Protein AF-A0A8B3FIN8-F1 (afdb_monomer_lite)

Foldseek 3Di:
DDKDWAWDADPVRDIDTPGIADQVQWDKDAAAWDDPPPDIAGQQVRHPFKGWMWTHGPVGWIKIWIDGNDPPDDIHIHTDDPVVVLVSCVSSVPNVVVNCVVCVVPDPDDPPDDDDDDDDDDDDDDDPVVVVVLVVVCVVVVHDSVVSVVVVVVVVVVVVVVVPDDPDD

Secondary structure (DSSP, 8-state):
--PEEEEEE-TT--EEEEEEE-GGGSEEEE--EEE-SS-EEETTT--SSEEEEEEE-TTS-EEEEEEESSTTPPPEEEEE-HHHHHHHHHHTSS-HHHHHHH-TT------S------S-----PPPHHHHHHHHHHHHHTTS-HHHHHHHHHHHHHHHHHHH------

InterPro domains:
  IPR010985 Ribbon-helix-helix [SSF47598] (121-165)

Organism: NCBI:txid119981

Radius of gyration: 24.86 Å; chains: 1; bounding box: 42×52×74 Å

pLDDT: mean 85.93, std 14.8, range [41.12, 98.44]

Structure (mmCIF, N/CA/C/O backbone):
data_AF-A0A8B3FIN8-F1
#
_entry.id   AF-A0A8B3FIN8-F1
#
loop_
_atom_site.group_PDB
_atom_site.id
_atom_site.type_symbol
_atom_site.label_atom_id
_atom_site.label_alt_id
_atom_site.label_comp_id
_atom_site.label_asym_id
_atom_site.label_entity_id
_atom_site.label_seq_id
_atom_site.pdbx_PDB_ins_code
_atom_site.Cartn_x
_atom_site.Cartn_y
_atom_site.Cartn_z
_atom_site.occupancy
_atom_site.B_iso_or_equiv
_atom_site.auth_seq_id
_atom_site.auth_comp_id
_atom_site.auth_asym_id
_atom_site.auth_atom_id
_atom_site.pdbx_PDB_model_num
ATOM 1 N N . MET A 1 1 ? -6.369 -14.764 16.319 1.00 63.31 1 MET A N 1
ATOM 2 C CA . MET A 1 1 ? -6.245 -13.373 16.785 1.00 63.31 1 MET A CA 1
ATOM 3 C C . MET A 1 1 ? -7.636 -12.756 16.902 1.00 63.31 1 MET A C 1
ATOM 5 O O . MET A 1 1 ? -8.560 -13.219 16.254 1.00 63.31 1 MET A O 1
ATOM 9 N N . GLY A 1 2 ? -7.837 -11.794 17.807 1.00 86.38 2 GLY A N 1
ATOM 10 C CA . GLY A 1 2 ? -9.137 -11.124 17.967 1.00 86.38 2 GLY A CA 1
ATOM 11 C C . GLY A 1 2 ? -9.401 -10.084 16.873 1.00 86.38 2 GLY A C 1
ATOM 12 O O . GLY A 1 2 ? -8.535 -9.814 16.046 1.00 86.38 2 GLY A O 1
ATOM 13 N N . ARG A 1 3 ? -10.585 -9.460 16.896 1.00 94.31 3 ARG A N 1
ATOM 14 C CA . ARG A 1 3 ? -10.906 -8.319 16.021 1.00 94.31 3 ARG A CA 1
ATOM 15 C C . ARG A 1 3 ? -9.922 -7.171 16.254 1.00 94.31 3 ARG A C 1
ATOM 17 O O . ARG A 1 3 ? -9.719 -6.775 17.401 1.00 94.31 3 ARG A O 1
ATOM 24 N N . ILE A 1 4 ? -9.396 -6.608 15.172 1.00 95.69 4 ILE A N 1
ATOM 25 C CA . ILE A 1 4 ? -8.535 -5.425 15.183 1.00 95.69 4 ILE A CA 1
ATOM 26 C C . ILE A 1 4 ? -9.371 -4.217 14.767 1.00 95.69 4 ILE A C 1
ATOM 28 O O . ILE A 1 4 ? -10.049 -4.243 13.735 1.00 95.69 4 ILE A O 1
ATOM 32 N N . THR A 1 5 ? -9.338 -3.165 15.581 1.00 95.44 5 THR A N 1
ATOM 33 C CA . THR A 1 5 ? -9.986 -1.884 15.282 1.00 95.44 5 THR A CA 1
ATOM 34 C C . THR A 1 5 ? -9.059 -1.042 14.418 1.00 95.44 5 THR A C 1
ATOM 36 O O . THR A 1 5 ? -7.896 -0.856 14.754 1.00 95.44 5 THR A O 1
ATOM 39 N N . VAL A 1 6 ? -9.592 -0.514 13.321 1.00 92.31 6 VAL A N 1
ATOM 40 C CA . VAL A 1 6 ? -8.896 0.410 12.427 1.00 92.31 6 VAL A CA 1
ATOM 41 C C . VAL A 1 6 ? -9.312 1.825 12.804 1.00 92.31 6 VAL A C 1
ATOM 43 O O . VAL A 1 6 ? -10.509 2.136 12.832 1.00 92.31 6 VAL A O 1
ATOM 46 N N . THR A 1 7 ? -8.333 2.668 13.105 1.00 91.06 7 THR A N 1
ATOM 47 C CA . THR A 1 7 ? -8.543 4.044 13.560 1.00 91.06 7 THR A CA 1
ATOM 48 C C . THR A 1 7 ? -7.757 5.031 12.718 1.00 91.06 7 THR A C 1
ATOM 50 O O . THR A 1 7 ? -6.677 4.711 12.236 1.00 91.06 7 THR A O 1
ATOM 53 N N . GLU A 1 8 ? -8.272 6.246 12.605 1.00 88.31 8 GLU A N 1
ATOM 54 C CA . GLU A 1 8 ? -7.574 7.387 12.019 1.00 88.31 8 GLU A CA 1
ATOM 55 C C . GLU A 1 8 ? -7.389 8.453 13.094 1.00 88.31 8 GLU A C 1
ATOM 57 O O . GLU A 1 8 ? -8.323 8.735 13.845 1.00 88.31 8 GLU A O 1
ATOM 62 N N . THR A 1 9 ? -6.182 9.004 13.187 1.00 86.44 9 THR A N 1
ATOM 63 C CA . THR A 1 9 ? -5.862 10.101 14.101 1.00 86.44 9 THR A CA 1
ATOM 64 C C . THR A 1 9 ? -5.646 11.364 13.281 1.00 86.44 9 THR A C 1
ATOM 66 O O . THR A 1 9 ? -4.816 11.364 12.373 1.00 86.44 9 THR A O 1
ATOM 69 N N . ASP A 1 10 ? -6.400 12.418 13.579 1.00 89.19 10 ASP A N 1
ATOM 70 C CA . ASP A 1 10 ? -6.304 13.688 12.861 1.00 89.19 10 ASP A CA 1
ATOM 71 C C . ASP A 1 10 ? -5.122 14.561 13.336 1.00 89.19 10 ASP A C 1
ATOM 73 O O . ASP A 1 10 ? -4.361 14.199 14.238 1.00 89.19 10 ASP A O 1
ATOM 77 N N . GLU A 1 11 ? -4.959 15.742 12.728 1.00 87.44 11 GLU A N 1
ATOM 78 C CA . GLU A 1 11 ? -3.896 16.702 13.076 1.00 87.44 11 GLU A CA 1
ATOM 79 C C . GLU A 1 11 ? -3.986 17.223 14.523 1.00 87.44 11 GLU A C 1
ATOM 81 O O . GLU A 1 11 ? -3.009 17.754 15.055 1.00 87.44 11 GLU A O 1
ATOM 86 N N . GLN A 1 12 ? -5.148 17.083 15.164 1.00 88.19 12 GLN A N 1
ATOM 87 C CA . GLN A 1 12 ? -5.414 17.517 16.535 1.00 88.19 12 GLN A CA 1
ATOM 88 C C . GLN A 1 12 ? -5.191 16.381 17.546 1.00 88.19 12 GLN A C 1
ATOM 90 O O . GLN A 1 12 ? -5.229 16.616 18.755 1.00 88.19 12 GLN A O 1
ATOM 95 N N . GLY A 1 13 ? -4.895 15.168 17.068 1.00 88.31 13 GLY A N 1
ATOM 96 C CA . GLY A 1 13 ? -4.704 13.978 17.889 1.00 88.31 13 GLY A CA 1
ATOM 97 C C . GLY A 1 13 ? -6.008 13.259 18.241 1.00 88.31 13 GLY A C 1
ATOM 98 O O . GLY A 1 13 ? -5.976 12.311 19.031 1.00 88.31 13 GLY A O 1
ATOM 99 N N . GLU A 1 14 ? -7.147 13.666 17.677 1.00 90.81 14 GLU A N 1
ATOM 100 C CA . GLU A 1 14 ? -8.406 12.962 17.894 1.00 90.81 14 GLU A CA 1
ATOM 101 C C . GLU A 1 14 ? -8.442 11.677 17.076 1.00 90.81 14 GLU A C 1
ATOM 103 O O . GLU A 1 14 ? 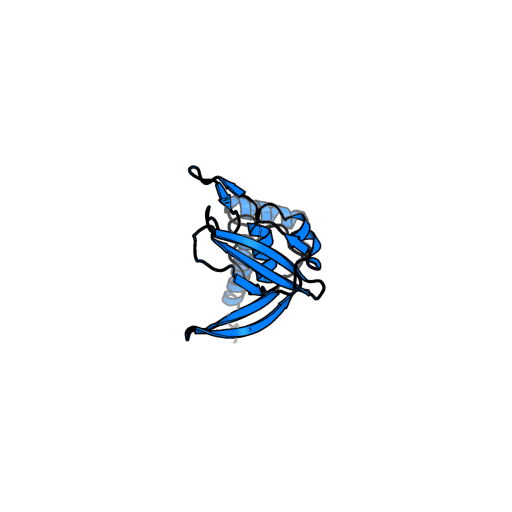-8.128 11.651 15.889 1.00 90.81 14 GLU A O 1
ATOM 108 N N . THR A 1 15 ? -8.813 10.580 17.736 1.00 91.31 15 THR A N 1
ATOM 109 C CA . THR A 1 15 ? -8.821 9.246 17.133 1.00 91.31 15 THR A CA 1
ATOM 110 C C . THR A 1 15 ? -10.249 8.813 16.829 1.00 91.31 15 THR A C 1
ATOM 112 O O . THR A 1 15 ? -11.056 8.621 17.740 1.00 91.31 15 THR A O 1
ATOM 115 N N . THR A 1 16 ? -10.544 8.600 15.549 1.00 91.69 16 THR A N 1
ATOM 116 C CA . THR A 1 16 ? -11.843 8.129 15.062 1.00 91.69 16 THR A CA 1
ATOM 117 C C . THR A 1 16 ? -11.769 6.660 14.660 1.00 91.69 16 THR A C 1
ATOM 119 O O . THR A 1 16 ? -10.854 6.232 13.958 1.00 91.69 16 THR A O 1
ATOM 122 N N . VAL A 1 17 ? -12.756 5.865 15.081 1.00 93.50 17 VAL A N 1
ATOM 123 C CA . VAL A 1 17 ? -12.885 4.462 14.662 1.00 93.50 17 VAL A CA 1
ATOM 124 C C . VAL A 1 17 ? -13.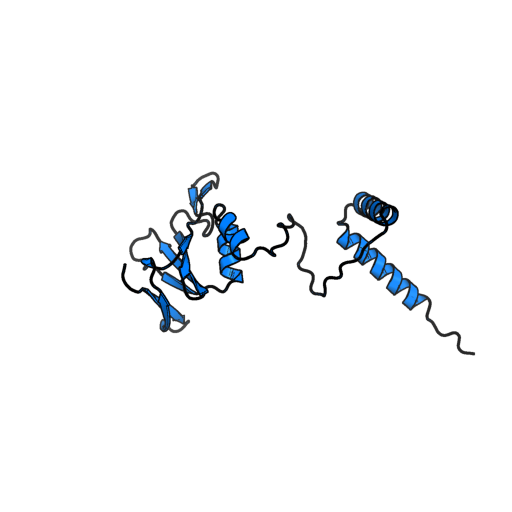495 4.397 13.265 1.00 93.50 17 VAL A C 1
ATOM 126 O O . VAL A 1 17 ? -14.672 4.700 13.083 1.00 93.50 17 VAL A O 1
ATOM 129 N N . LEU A 1 18 ? -12.710 3.940 12.290 1.00 91.31 18 LEU A N 1
ATOM 130 C CA . LEU A 1 18 ? -13.163 3.731 10.912 1.00 91.31 18 LEU A CA 1
ATOM 131 C C . LEU A 1 18 ? -13.859 2.376 10.734 1.00 91.31 18 LEU A C 1
ATOM 133 O O . LEU A 1 18 ? -14.704 2.195 9.856 1.00 91.31 18 LEU A O 1
ATOM 137 N N . GLY A 1 19 ? -13.499 1.392 11.557 1.00 93.25 19 GLY A N 1
ATOM 138 C CA . GLY A 1 19 ? -14.117 0.075 11.539 1.00 93.25 19 GLY A CA 1
ATOM 139 C C . GLY A 1 19 ? -13.261 -0.979 12.218 1.00 93.25 19 GLY A C 1
ATOM 140 O O . GLY A 1 19 ? -12.395 -0.678 13.031 1.00 93.25 19 GLY A O 1
ATOM 141 N N . TRP A 1 20 ? -13.512 -2.237 11.878 1.00 95.56 20 TRP A N 1
ATOM 142 C CA . TRP A 1 20 ? -12.729 -3.367 12.363 1.00 95.56 20 TRP A CA 1
ATOM 143 C C . TRP A 1 20 ? -12.566 -4.422 11.271 1.00 95.56 20 TRP A C 1
ATOM 145 O O . TRP A 1 20 ? -13.366 -4.479 10.324 1.00 95.56 20 TRP A O 1
ATOM 155 N N . PHE A 1 21 ? -11.546 -5.261 11.420 1.00 95.38 21 PHE A N 1
ATOM 156 C CA . PHE A 1 21 ? -11.354 -6.473 10.632 1.00 95.38 21 PHE A CA 1
ATOM 157 C C . PHE A 1 21 ? -10.876 -7.633 11.511 1.00 95.38 21 PHE A C 1
ATOM 159 O O . PHE A 1 21 ? -10.527 -7.447 12.676 1.00 95.38 21 PHE A O 1
ATOM 166 N N . ASP A 1 22 ? -10.940 -8.842 10.965 1.00 97.12 22 ASP A N 1
ATOM 167 C CA . ASP A 1 22 ? -10.449 -10.057 11.607 1.00 97.12 22 ASP A CA 1
ATOM 168 C C . ASP A 1 22 ? -9.301 -10.611 10.747 1.00 97.12 22 ASP A C 1
ATOM 170 O O . ASP A 1 22 ? -9.561 -11.031 9.609 1.00 97.12 22 ASP A O 1
ATOM 174 N N . PRO A 1 23 ? -8.042 -10.556 11.221 1.00 96.19 23 PRO A N 1
ATOM 175 C CA . PRO A 1 23 ? -6.897 -11.017 10.442 1.00 96.19 23 PRO A CA 1
ATOM 176 C C . PRO A 1 23 ? -6.953 -12.529 10.180 1.00 96.19 23 PRO A C 1
ATOM 178 O O . PRO A 1 23 ? -6.549 -12.955 9.104 1.00 96.19 23 PRO A O 1
ATOM 181 N N . ASP A 1 24 ? -7.546 -13.331 11.077 1.00 96.94 24 ASP A N 1
ATOM 182 C CA . ASP A 1 24 ? -7.660 -14.788 10.902 1.00 96.94 24 ASP A CA 1
ATOM 183 C C . ASP A 1 24 ? -8.649 -15.160 9.786 1.00 96.94 24 ASP A C 1
ATOM 185 O O . ASP A 1 24 ? -8.613 -16.267 9.249 1.00 96.94 24 ASP A O 1
ATOM 189 N N . GLN A 1 25 ? -9.569 -14.251 9.458 1.00 96.25 25 GLN A N 1
ATOM 190 C CA . GLN A 1 25 ? -10.530 -14.408 8.365 1.00 96.25 25 GLN A CA 1
ATOM 191 C C . GLN A 1 25 ? -10.082 -13.691 7.086 1.00 96.25 25 GLN A C 1
ATOM 193 O O . GLN A 1 25 ? -10.805 -13.716 6.091 1.00 96.25 25 GLN A O 1
ATOM 198 N N . SER A 1 26 ? -8.935 -13.014 7.103 1.00 97.25 26 SER A N 1
ATOM 199 C CA . SER A 1 26 ? -8.462 -12.202 5.985 1.00 97.25 26 SER A CA 1
ATOM 200 C C . SER A 1 26 ? -7.368 -12.921 5.206 1.00 97.25 26 SER A C 1
ATOM 202 O O . SER A 1 26 ? -6.588 -13.697 5.750 1.00 97.25 26 SER A O 1
ATOM 204 N N . GLU A 1 27 ? -7.289 -12.648 3.908 1.00 97.94 27 GLU A N 1
ATOM 205 C CA . GLU A 1 27 ? -6.160 -13.100 3.103 1.00 97.94 27 GLU A CA 1
ATOM 206 C C . GLU A 1 27 ? -4.987 -12.136 3.288 1.00 97.94 27 GLU A C 1
ATOM 208 O O . GLU A 1 27 ? -5.143 -10.934 3.078 1.00 97.94 27 GLU A O 1
ATOM 213 N N . MET A 1 28 ? -3.833 -12.657 3.698 1.00 97.94 28 MET A N 1
ATOM 214 C CA . MET A 1 28 ? -2.630 -11.874 3.979 1.00 97.94 28 MET A CA 1
ATOM 215 C C . MET A 1 28 ? -1.660 -11.914 2.795 1.00 97.94 28 MET A C 1
ATOM 217 O O . MET A 1 28 ? -1.396 -12.975 2.228 1.00 97.94 28 MET A O 1
ATOM 221 N N . PHE A 1 29 ? -1.084 -10.761 2.469 1.00 98.06 29 PHE A N 1
ATOM 222 C CA . PHE A 1 29 ? -0.040 -10.589 1.469 1.00 98.06 29 PHE A CA 1
ATOM 223 C C . PHE A 1 29 ? 1.204 -10.011 2.131 1.00 98.06 29 PHE A C 1
ATOM 225 O O . PHE A 1 29 ? 1.156 -8.972 2.791 1.00 98.06 29 PHE A O 1
ATOM 232 N N . GLU A 1 30 ? 2.331 -10.681 1.919 1.00 97.19 30 GLU A N 1
ATOM 233 C CA . GLU A 1 30 ? 3.614 -10.259 2.465 1.00 97.19 30 GLU A CA 1
ATOM 234 C C . GLU A 1 30 ? 4.376 -9.390 1.476 1.00 97.19 30 GLU A C 1
ATOM 236 O O . GLU A 1 30 ? 4.385 -9.634 0.266 1.00 97.19 30 GLU A O 1
ATOM 241 N N . SER A 1 31 ? 5.081 -8.395 2.000 1.00 94.69 31 SER A N 1
ATOM 242 C CA . SER A 1 31 ? 6.025 -7.642 1.194 1.00 94.69 31 SER A CA 1
ATOM 243 C C . SER A 1 31 ? 7.273 -8.468 0.896 1.00 94.69 31 SER A C 1
ATOM 245 O O . SER A 1 31 ? 7.772 -9.243 1.719 1.00 94.69 31 SER A O 1
ATOM 247 N N . GLY A 1 32 ? 7.820 -8.282 -0.299 1.00 93.94 32 GLY A N 1
ATOM 248 C CA . GLY A 1 32 ? 9.119 -8.814 -0.638 1.00 93.94 32 GLY A CA 1
ATOM 249 C C . GLY A 1 32 ? 10.269 -8.077 0.025 1.00 93.94 32 GLY A C 1
ATOM 250 O O . GLY A 1 32 ? 10.113 -7.142 0.802 1.00 93.94 32 GLY A O 1
ATOM 251 N N . TRP A 1 33 ? 11.469 -8.511 -0.332 1.00 93.94 33 TRP A N 1
ATOM 252 C CA . TRP A 1 33 ? 12.711 -7.897 0.108 1.00 93.94 33 TRP A CA 1
ATOM 253 C C . TRP A 1 33 ? 13.552 -7.555 -1.106 1.00 93.94 33 TRP A C 1
ATOM 255 O O . TRP A 1 33 ? 13.622 -8.360 -2.040 1.00 93.94 33 TRP A O 1
ATOM 265 N N . ARG A 1 34 ? 14.219 -6.404 -1.055 1.00 93.06 34 ARG A N 1
ATOM 266 C CA . ARG A 1 34 ? 15.174 -5.958 -2.069 1.00 93.06 34 ARG A CA 1
ATOM 267 C C . ARG A 1 34 ? 16.515 -5.624 -1.423 1.00 93.06 34 ARG A C 1
ATOM 269 O O . ARG A 1 34 ? 16.569 -5.179 -0.279 1.00 93.06 34 ARG A O 1
ATOM 276 N N . TRP A 1 35 ? 17.588 -5.848 -2.169 1.00 92.62 35 TRP A N 1
ATOM 277 C CA . TRP A 1 35 ? 18.942 -5.472 -1.771 1.00 92.62 35 TRP A CA 1
ATOM 278 C C . TRP A 1 35 ? 19.261 -4.072 -2.298 1.00 92.62 35 TRP A C 1
ATOM 280 O O . TRP A 1 35 ? 19.046 -3.816 -3.483 1.00 92.62 35 TRP A O 1
ATOM 290 N N . THR A 1 36 ? 19.758 -3.174 -1.447 1.00 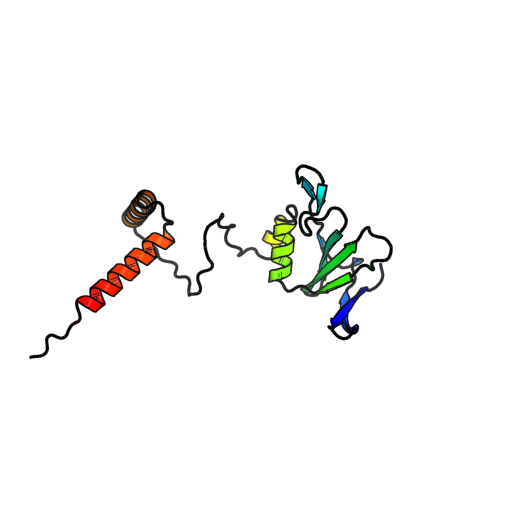91.31 36 THR A N 1
ATOM 291 C CA . THR A 1 36 ? 20.116 -1.793 -1.839 1.00 91.31 36 THR A CA 1
ATOM 292 C C . THR A 1 36 ? 21.608 -1.596 -2.100 1.00 91.31 36 THR A C 1
ATOM 294 O O . THR A 1 36 ? 22.008 -0.513 -2.512 1.00 91.31 36 THR A O 1
ATOM 297 N N . GLY A 1 37 ? 22.427 -2.629 -1.895 1.00 93.06 37 GLY A N 1
ATOM 298 C CA . GLY A 1 37 ? 23.889 -2.539 -1.920 1.00 93.06 37 GLY A CA 1
ATOM 299 C C . GLY A 1 37 ? 24.477 -2.718 -0.525 1.00 93.06 37 GLY A C 1
ATOM 300 O O . GLY A 1 37 ? 25.388 -3.526 -0.365 1.00 93.06 37 GLY A O 1
ATOM 301 N N . ASP A 1 38 ? 23.871 -2.052 0.460 1.00 90.38 38 ASP A N 1
ATOM 302 C CA . ASP A 1 38 ? 24.344 -2.027 1.847 1.00 90.38 38 ASP A CA 1
ATOM 303 C C . ASP A 1 38 ? 23.423 -2.789 2.809 1.00 90.38 38 ASP A C 1
ATOM 305 O O . ASP A 1 38 ? 23.895 -3.335 3.805 1.00 90.38 38 ASP A O 1
ATOM 309 N N . ASP A 1 39 ? 22.117 -2.852 2.517 1.00 93.31 39 ASP A N 1
ATOM 310 C CA . ASP A 1 39 ? 21.133 -3.477 3.401 1.00 93.31 39 ASP A CA 1
ATOM 311 C C . ASP A 1 39 ? 20.021 -4.204 2.626 1.00 93.31 39 ASP A C 1
ATOM 313 O O . ASP A 1 39 ? 19.763 -3.972 1.435 1.00 93.31 39 ASP A O 1
ATOM 317 N N . ARG A 1 40 ? 19.338 -5.108 3.329 1.00 92.75 40 ARG A N 1
ATOM 318 C CA . ARG A 1 40 ? 18.129 -5.776 2.868 1.00 92.75 40 ARG A CA 1
ATOM 319 C C . ARG A 1 40 ? 16.920 -5.035 3.428 1.00 92.75 40 ARG A C 1
ATOM 321 O O . ARG A 1 40 ? 16.582 -5.161 4.599 1.00 92.75 40 ARG A O 1
ATOM 328 N N . VAL A 1 41 ? 16.221 -4.326 2.551 1.00 95.00 41 VAL A N 1
ATOM 329 C CA . VAL A 1 41 ? 15.043 -3.532 2.915 1.00 95.00 41 VAL A CA 1
ATOM 330 C C . VAL A 1 41 ? 13.762 -4.191 2.423 1.00 95.00 41 VAL A C 1
ATOM 332 O O . VAL A 1 41 ? 13.763 -4.915 1.417 1.00 95.00 41 VAL A O 1
ATOM 335 N N . GLN A 1 42 ? 12.658 -3.946 3.122 1.00 94.12 42 GLN A N 1
ATOM 336 C CA . GLN A 1 42 ? 11.345 -4.376 2.672 1.00 94.12 42 GLN A CA 1
ATOM 337 C C . GLN A 1 42 ? 10.999 -3.659 1.356 1.00 94.12 42 GLN A C 1
ATOM 339 O O . GLN A 1 42 ? 11.301 -2.478 1.177 1.00 94.12 42 GLN A O 1
ATOM 344 N N . ALA A 1 43 ? 10.417 -4.374 0.394 1.00 93.19 43 ALA A N 1
ATOM 345 C CA . ALA A 1 43 ? 10.216 -3.852 -0.957 1.00 93.19 43 ALA A CA 1
ATOM 346 C C . ALA A 1 43 ? 9.233 -2.670 -0.991 1.00 93.19 43 ALA A C 1
ATOM 348 O O . ALA A 1 43 ? 9.462 -1.718 -1.733 1.00 93.19 43 ALA A O 1
ATOM 349 N N . VAL A 1 44 ? 8.189 -2.715 -0.157 1.00 93.69 44 VAL A N 1
ATOM 350 C CA . VAL A 1 44 ? 7.133 -1.690 -0.123 1.00 93.69 44 VAL A CA 1
ATOM 351 C C . VAL A 1 44 ? 7.582 -0.421 0.598 1.00 93.69 44 VAL A C 1
ATOM 353 O O . VAL A 1 44 ? 7.471 0.660 0.019 1.00 93.69 44 VAL A O 1
ATOM 356 N N . THR A 1 45 ? 8.093 -0.543 1.827 1.00 93.25 45 THR A N 1
ATOM 357 C CA . THR A 1 45 ? 8.510 0.612 2.645 1.00 93.25 45 THR A CA 1
ATOM 358 C C . THR A 1 45 ? 9.882 1.144 2.239 1.00 93.25 45 THR A C 1
ATOM 360 O O . THR A 1 45 ? 10.216 2.297 2.495 1.00 93.25 45 THR A O 1
ATOM 363 N N . GLY A 1 46 ? 10.717 0.302 1.622 1.00 94.19 46 GLY A N 1
ATOM 364 C CA . GLY A 1 46 ? 12.113 0.622 1.353 1.00 94.19 46 GLY A CA 1
ATOM 365 C C . GLY A 1 46 ? 12.975 0.729 2.613 1.00 94.19 46 GLY A C 1
ATOM 366 O O . GLY A 1 46 ? 14.110 1.186 2.500 1.00 94.19 46 GLY A O 1
ATOM 367 N N . SER A 1 47 ? 12.469 0.298 3.773 1.00 92.06 47 SER A N 1
ATOM 368 C CA . SER A 1 47 ? 13.142 0.359 5.073 1.00 92.06 47 SER A CA 1
ATOM 369 C C . SER A 1 47 ? 13.585 -1.028 5.544 1.00 92.06 47 SER A C 1
ATOM 371 O O . SER A 1 47 ? 12.957 -2.037 5.222 1.00 92.06 47 SER A O 1
ATOM 373 N N . SER A 1 48 ? 14.671 -1.095 6.314 1.00 93.69 48 SER A N 1
ATOM 374 C CA . SER A 1 48 ? 15.080 -2.304 7.046 1.00 93.69 48 SER A CA 1
ATOM 375 C C . SER A 1 48 ? 14.504 -2.380 8.460 1.00 93.69 48 SER A C 1
ATOM 377 O O . SER A 1 48 ? 14.721 -3.370 9.153 1.00 93.69 48 SER A O 1
ATOM 379 N N . THR A 1 49 ? 13.758 -1.357 8.891 1.00 93.44 49 THR A N 1
ATOM 380 C CA . THR A 1 49 ? 13.172 -1.282 10.241 1.00 93.44 49 THR A CA 1
ATOM 381 C C . THR A 1 49 ? 11.674 -0.995 10.259 1.00 93.44 49 THR A C 1
ATOM 383 O O . THR A 1 49 ? 11.058 -1.207 11.296 1.00 93.44 49 THR A O 1
ATOM 386 N N . GLU A 1 50 ? 11.087 -0.568 9.140 1.00 95.00 50 GLU A N 1
ATOM 387 C CA . GLU A 1 50 ? 9.644 -0.347 8.981 1.00 95.00 50 GLU A CA 1
ATOM 388 C C . GLU A 1 50 ? 9.085 -1.398 8.023 1.00 95.00 50 GLU A C 1
ATOM 390 O O . GLU A 1 50 ? 9.660 -1.640 6.952 1.00 95.00 50 GLU A O 1
ATOM 395 N N . PHE A 1 51 ? 7.969 -2.007 8.399 1.00 96.31 51 PHE A N 1
ATOM 396 C CA . PHE A 1 51 ? 7.385 -3.138 7.698 1.00 96.31 51 PHE A CA 1
ATOM 397 C C . PHE A 1 51 ? 5.900 -2.939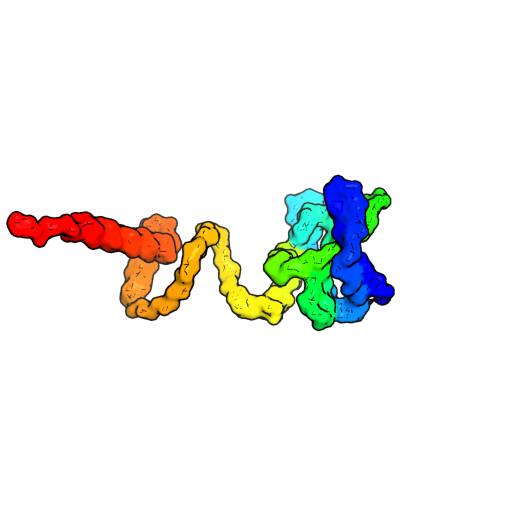 7.488 1.00 96.31 51 PHE A C 1
ATOM 399 O O . PHE A 1 51 ? 5.209 -2.422 8.357 1.00 96.31 51 PHE A O 1
ATOM 406 N N . GLU A 1 52 ? 5.426 -3.415 6.342 1.00 97.88 52 GLU A N 1
ATOM 407 C CA . GLU A 1 52 ? 4.007 -3.496 6.032 1.00 97.88 52 GLU A CA 1
ATOM 408 C C . GLU A 1 52 ? 3.570 -4.914 5.643 1.00 97.88 52 GLU A C 1
ATOM 410 O O . GLU A 1 52 ? 4.300 -5.644 4.955 1.00 97.88 52 GLU A O 1
ATOM 415 N N . LEU A 1 53 ? 2.340 -5.256 6.023 1.00 97.69 53 LEU A N 1
ATOM 416 C CA . LEU A 1 53 ? 1.532 -6.346 5.480 1.00 97.69 53 LEU A CA 1
ATOM 417 C C . LEU A 1 53 ? 0.248 -5.772 4.896 1.00 97.69 53 LEU A C 1
ATOM 419 O O . LEU A 1 53 ? -0.256 -4.741 5.341 1.00 97.69 53 LEU A O 1
ATOM 423 N N . LEU A 1 54 ? -0.305 -6.472 3.912 1.00 98.44 54 LEU A N 1
ATOM 424 C CA . LEU A 1 54 ? -1.604 -6.136 3.352 1.00 98.44 54 LEU A CA 1
ATOM 425 C C . LEU A 1 54 ? -2.580 -7.277 3.606 1.00 98.44 54 LEU A C 1
ATOM 427 O O . LEU A 1 54 ? -2.300 -8.429 3.290 1.00 98.44 54 LEU A O 1
ATOM 431 N N . TYR A 1 55 ? -3.756 -6.944 4.117 1.00 98.38 55 TYR A N 1
ATOM 432 C CA . TYR A 1 55 ? -4.854 -7.872 4.324 1.00 98.38 55 TYR A CA 1
ATOM 433 C C . TYR A 1 55 ? -6.009 -7.559 3.383 1.00 98.38 55 TYR A C 1
ATOM 435 O O . TYR A 1 55 ? -6.385 -6.400 3.192 1.00 98.38 55 TYR A O 1
ATOM 443 N N . ARG A 1 56 ? -6.640 -8.610 2.858 1.00 97.94 56 ARG A N 1
ATOM 444 C CA . ARG A 1 56 ? -7.923 -8.540 2.168 1.00 97.94 56 ARG A CA 1
ATOM 445 C C . ARG A 1 56 ? -8.997 -9.221 2.995 1.00 97.94 56 ARG A C 1
ATOM 447 O O . ARG A 1 56 ? -9.032 -10.440 3.124 1.00 97.94 56 ARG A O 1
ATOM 454 N N . THR A 1 57 ? -9.907 -8.418 3.529 1.00 96.88 57 THR A N 1
ATOM 455 C CA . THR A 1 57 ? -11.035 -8.917 4.323 1.00 96.88 57 THR A CA 1
ATOM 456 C C . THR A 1 57 ? -12.038 -9.684 3.448 1.00 96.88 57 THR A C 1
ATOM 458 O O . THR A 1 57 ? -12.166 -9.359 2.259 1.00 96.88 57 THR A O 1
ATOM 461 N N . PRO A 1 58 ? -12.838 -10.616 4.010 1.00 94.06 58 PRO A N 1
ATOM 462 C CA . PRO A 1 58 ? -13.911 -11.295 3.272 1.00 94.06 58 PRO A CA 1
ATOM 463 C C . PRO A 1 58 ? -14.911 -10.327 2.632 1.00 94.06 58 PRO A C 1
ATOM 465 O O . PRO A 1 58 ? -15.450 -10.586 1.562 1.00 94.06 58 PRO A O 1
ATOM 468 N N . GLY A 1 59 ? -15.141 -9.188 3.290 1.00 89.38 59 GLY A N 1
ATOM 469 C CA . GLY A 1 59 ? -16.164 -8.218 2.915 1.00 89.38 59 GLY A CA 1
ATOM 470 C C . GLY A 1 59 ? -15.772 -7.219 1.831 1.00 89.38 59 GLY A C 1
ATOM 471 O O . GLY A 1 59 ? -16.582 -6.352 1.532 1.00 89.38 59 GLY A O 1
ATOM 472 N N . GLY A 1 60 ? -14.567 -7.267 1.263 1.00 93.62 60 GLY A N 1
ATOM 473 C CA . GLY A 1 60 ? -14.216 -6.322 0.191 1.00 93.62 60 GLY A CA 1
ATOM 474 C C . GLY A 1 60 ? -13.016 -5.424 0.468 1.00 93.62 60 GLY A C 1
ATOM 475 O O . GLY A 1 60 ? -12.407 -4.909 -0.459 1.00 93.62 60 GLY A O 1
ATOM 476 N N . ARG A 1 61 ? -12.692 -5.212 1.742 1.00 95.50 61 ARG A N 1
ATOM 477 C CA . ARG A 1 61 ? -11.819 -4.112 2.160 1.00 95.50 61 ARG A CA 1
ATOM 478 C C . ARG A 1 61 ? -10.368 -4.539 2.278 1.00 95.50 61 ARG A C 1
ATOM 480 O O . ARG A 1 61 ? -10.101 -5.665 2.709 1.00 95.50 61 ARG A O 1
ATOM 487 N N . TRP A 1 62 ? -9.482 -3.606 1.967 1.00 97.75 62 TRP A N 1
ATOM 488 C CA . TRP A 1 62 ? -8.040 -3.726 2.110 1.00 97.75 62 TRP A CA 1
ATOM 489 C C . TRP A 1 62 ? -7.578 -3.021 3.373 1.00 97.75 62 TRP A C 1
ATOM 491 O O . TRP A 1 62 ? -8.002 -1.895 3.622 1.00 97.75 62 TRP A O 1
ATOM 501 N N . VAL A 1 63 ? -6.730 -3.675 4.158 1.00 97.94 63 VAL A N 1
ATOM 502 C CA . VAL A 1 63 ? -6.151 -3.106 5.377 1.00 97.94 63 VAL A CA 1
ATOM 503 C C . VAL A 1 63 ? -4.645 -3.256 5.307 1.00 97.94 63 VAL A C 1
ATOM 505 O O . VAL A 1 63 ? -4.165 -4.367 5.098 1.00 97.94 63 VAL A O 1
ATOM 508 N N . VAL A 1 64 ? -3.914 -2.159 5.474 1.00 97.88 64 VAL A N 1
ATOM 509 C CA . VAL A 1 64 ? -2.477 -2.228 5.738 1.00 97.88 64 VAL A CA 1
ATOM 510 C C . VAL A 1 64 ? -2.268 -2.319 7.231 1.00 97.88 64 VAL A C 1
ATOM 512 O O . VAL A 1 64 ? -2.930 -1.630 8.004 1.00 97.88 64 VAL A O 1
ATOM 515 N N . ASP A 1 65 ? -1.353 -3.196 7.589 1.00 97.56 65 ASP A N 1
ATOM 516 C CA . ASP A 1 65 ? -0.758 -3.325 8.902 1.00 97.56 65 ASP A CA 1
ATOM 517 C C . ASP A 1 65 ? 0.690 -2.854 8.787 1.00 97.56 65 ASP A C 1
ATOM 519 O O . ASP A 1 65 ? 1.423 -3.332 7.919 1.00 97.56 65 ASP A O 1
ATOM 523 N N . HIS A 1 66 ? 1.071 -1.883 9.607 1.00 95.94 66 HIS A N 1
ATOM 524 C CA . HIS A 1 66 ? 2.387 -1.273 9.598 1.00 95.94 66 HIS A CA 1
ATOM 525 C C . HIS A 1 66 ? 2.997 -1.298 10.992 1.00 95.94 66 HIS A C 1
ATOM 527 O O . HIS A 1 66 ? 2.431 -0.768 11.951 1.00 95.94 66 HIS A O 1
ATOM 533 N N . TRP A 1 67 ? 4.222 -1.804 11.092 1.00 95.62 67 TRP A N 1
ATOM 534 C CA . TRP A 1 67 ? 4.967 -1.812 12.342 1.00 95.62 67 TRP A CA 1
ATOM 535 C C . TRP A 1 67 ? 6.439 -1.472 12.139 1.00 95.62 67 TRP A C 1
ATOM 537 O O . TRP A 1 67 ? 7.028 -1.655 11.072 1.00 95.62 67 TRP A O 1
ATOM 547 N N . SER A 1 68 ? 7.049 -1.010 13.227 1.00 94.69 68 SER A N 1
ATOM 548 C CA . SER A 1 68 ? 8.467 -0.683 13.303 1.00 94.69 68 SER A CA 1
ATOM 549 C C . SER A 1 68 ? 9.181 -1.646 14.247 1.00 94.69 68 SER A C 1
ATOM 551 O O . SER A 1 68 ? 8.634 -2.049 15.272 1.00 94.69 68 SER A O 1
ATOM 553 N N . GLN A 1 69 ? 10.434 -1.985 13.951 1.00 91.19 69 GLN A N 1
ATOM 554 C CA . GLN A 1 69 ? 11.310 -2.692 14.894 1.00 91.19 69 GLN A CA 1
ATOM 555 C C . GLN A 1 69 ? 11.814 -1.788 16.031 1.00 91.19 69 GLN A C 1
ATOM 557 O O . GLN A 1 69 ? 12.362 -2.287 17.017 1.00 91.19 69 GLN A O 1
ATOM 562 N N . TRP A 1 70 ? 11.648 -0.467 15.921 1.00 87.88 70 TRP A N 1
ATOM 563 C CA . TRP A 1 70 ? 12.054 0.463 16.970 1.00 87.88 70 TRP A CA 1
ATOM 564 C C . TRP A 1 70 ? 11.138 0.361 18.194 1.00 87.88 70 TRP A C 1
ATOM 566 O O . TRP A 1 70 ? 9.916 0.473 18.096 1.00 87.88 70 TRP A O 1
ATOM 576 N N . MET A 1 71 ? 11.746 0.194 19.373 1.00 85.75 71 MET A N 1
ATOM 577 C CA . MET A 1 71 ? 11.010 0.092 20.634 1.00 85.75 71 MET A CA 1
ATOM 578 C C . MET A 1 71 ? 10.117 1.316 20.866 1.00 85.75 71 MET A C 1
ATOM 580 O O . MET A 1 71 ? 10.566 2.457 20.773 1.00 85.75 71 MET A O 1
ATOM 584 N N . GLY A 1 72 ? 8.862 1.058 21.234 1.00 85.31 72 GLY A N 1
ATOM 585 C CA . GLY A 1 72 ? 7.903 2.088 21.632 1.00 85.31 72 GLY A CA 1
ATOM 586 C C . GLY A 1 72 ? 7.056 2.669 20.499 1.00 85.31 72 GLY A C 1
ATOM 587 O O . GLY A 1 72 ? 6.222 3.528 20.778 1.00 85.31 72 GLY A O 1
ATOM 588 N N . ARG A 1 73 ? 7.215 2.210 19.250 1.00 87.56 73 ARG A N 1
ATOM 589 C CA . ARG A 1 73 ? 6.267 2.536 18.176 1.00 87.56 73 ARG A CA 1
ATOM 590 C C . ARG A 1 73 ? 5.141 1.500 18.129 1.00 87.56 73 ARG A C 1
ATOM 592 O O . ARG A 1 73 ? 5.442 0.318 17.970 1.00 87.56 73 ARG A O 1
ATOM 599 N N . PRO A 1 74 ? 3.872 1.908 18.298 1.00 88.75 74 PRO A N 1
ATOM 600 C CA . PRO A 1 74 ? 2.756 0.989 18.150 1.00 88.75 74 PRO A CA 1
ATOM 601 C C . PRO A 1 74 ? 2.601 0.579 16.685 1.00 88.75 74 PRO A C 1
ATOM 603 O O . PRO A 1 74 ? 2.908 1.347 15.772 1.00 88.75 74 PRO A O 1
ATOM 606 N N . GLU A 1 75 ? 2.102 -0.633 16.490 1.00 94.06 75 GLU A N 1
ATOM 607 C CA . GLU A 1 75 ? 1.588 -1.094 15.207 1.00 94.06 75 GLU A CA 1
ATOM 608 C C . GLU A 1 75 ? 0.344 -0.279 14.832 1.00 94.06 75 GLU A C 1
ATOM 610 O O . GLU A 1 75 ? -0.484 0.050 15.691 1.00 94.06 75 GLU A O 1
ATOM 615 N N . THR A 1 76 ? 0.236 0.092 13.562 1.00 94.00 76 THR A N 1
ATOM 616 C CA . THR A 1 76 ? -0.835 0.934 13.039 1.00 94.00 76 THR A CA 1
ATOM 617 C C . THR A 1 76 ? -1.537 0.252 11.879 1.00 94.00 76 THR A C 1
ATOM 619 O O . THR A 1 76 ? -0.930 -0.449 11.076 1.00 94.00 76 THR A O 1
ATOM 622 N N . TYR A 1 77 ? -2.846 0.483 11.790 1.00 95.75 77 TYR A N 1
ATOM 623 C CA . TYR A 1 77 ? -3.706 -0.134 10.791 1.00 95.75 77 TYR A CA 1
ATOM 624 C C . TYR A 1 77 ? -4.542 0.929 10.097 1.00 95.75 77 TYR A C 1
ATOM 626 O O . TYR A 1 77 ? -5.118 1.786 10.768 1.00 95.75 77 TYR A O 1
ATOM 634 N N . TRP A 1 78 ? -4.680 0.844 8.776 1.00 96.00 78 TRP A N 1
ATOM 635 C CA . TRP A 1 78 ? -5.566 1.729 8.014 1.00 96.00 78 TRP A CA 1
ATOM 636 C C . TRP A 1 78 ? -6.167 1.035 6.795 1.00 96.00 78 TRP A C 1
ATOM 638 O O . TRP A 1 78 ? -5.611 0.078 6.252 1.00 96.00 78 TRP A O 1
ATOM 648 N N . PHE A 1 79 ? -7.332 1.517 6.361 1.00 94.31 79 PHE A N 1
ATOM 649 C CA . PHE A 1 79 ? -7.965 1.031 5.139 1.00 94.31 79 PHE A CA 1
ATOM 650 C C . PHE A 1 79 ? -7.292 1.627 3.901 1.00 94.31 79 PHE A C 1
ATOM 652 O O . PHE A 1 79 ? -6.928 2.800 3.889 1.00 94.31 79 PHE A O 1
ATOM 659 N N . LEU A 1 80 ? -7.187 0.821 2.847 1.00 94.00 80 LEU A N 1
ATOM 660 C CA . LEU A 1 80 ? -6.781 1.269 1.519 1.00 94.00 80 LEU A CA 1
ATOM 661 C C . LEU A 1 80 ? -7.955 1.240 0.539 1.00 94.00 80 LEU A C 1
ATOM 663 O O . LEU A 1 80 ? -8.848 0.391 0.642 1.00 94.00 80 LEU A O 1
ATOM 667 N N . THR A 1 81 ? -7.907 2.124 -0.458 1.00 93.00 81 THR A N 1
ATOM 668 C CA . THR A 1 81 ? -8.704 1.967 -1.682 1.00 93.00 81 THR A CA 1
ATOM 669 C C . THR A 1 81 ? -8.167 0.811 -2.529 1.00 93.00 81 THR A C 1
ATOM 671 O O . THR A 1 81 ? -7.042 0.342 -2.333 1.00 93.00 81 THR A O 1
ATOM 674 N N . ASP A 1 82 ? -8.951 0.355 -3.507 1.00 91.44 82 ASP A N 1
ATOM 675 C CA . ASP A 1 82 ? -8.502 -0.682 -4.440 1.00 91.44 82 ASP A CA 1
ATOM 676 C C . ASP A 1 82 ? -7.266 -0.239 -5.240 1.00 91.44 82 ASP A C 1
ATOM 678 O O . ASP A 1 82 ? -6.353 -1.035 -5.455 1.00 91.44 82 ASP A O 1
ATOM 682 N N . GLU A 1 83 ? -7.181 1.031 -5.645 1.00 91.06 83 GLU A N 1
ATOM 683 C CA . GLU A 1 83 ? -6.014 1.564 -6.358 1.00 91.06 83 GLU A CA 1
ATOM 684 C C . GLU A 1 83 ? -4.758 1.539 -5.485 1.00 91.06 83 GLU A C 1
ATOM 686 O O . GLU A 1 83 ? -3.691 1.136 -5.952 1.00 91.06 83 GLU A O 1
ATOM 691 N N . GLN A 1 84 ? -4.882 1.925 -4.213 1.00 93.81 84 GLN A N 1
ATOM 692 C CA . GLN A 1 84 ? -3.772 1.897 -3.261 1.00 93.81 84 GLN A CA 1
ATOM 693 C C . GLN A 1 84 ? -3.333 0.461 -2.953 1.00 93.81 84 GLN A C 1
ATOM 695 O O . GLN A 1 84 ? -2.138 0.178 -2.906 1.00 93.81 84 GLN A O 1
ATOM 700 N N . ALA A 1 85 ? -4.282 -0.465 -2.788 1.00 96.38 85 ALA A N 1
ATOM 701 C CA . ALA A 1 85 ? -3.980 -1.877 -2.575 1.00 96.38 85 ALA A CA 1
ATOM 702 C C . ALA A 1 85 ? -3.293 -2.503 -3.796 1.00 96.38 85 ALA A C 1
ATOM 704 O O . ALA A 1 85 ? -2.346 -3.280 -3.658 1.00 96.38 85 ALA A O 1
ATOM 705 N N . ARG A 1 86 ? -3.722 -2.127 -5.005 1.00 95.38 86 ARG A N 1
ATOM 706 C CA . ARG A 1 86 ? -3.064 -2.536 -6.246 1.00 95.38 86 ARG A CA 1
ATOM 707 C C . ARG A 1 86 ? -1.630 -2.019 -6.313 1.00 95.38 86 ARG A C 1
ATOM 709 O O . ARG A 1 86 ? -0.732 -2.800 -6.619 1.00 95.38 86 ARG A O 1
ATOM 716 N N . ASP A 1 87 ? -1.408 -0.736 -6.029 1.00 93.12 87 ASP A N 1
ATOM 717 C CA . ASP A 1 87 ? -0.065 -0.146 -5.973 1.00 93.12 87 ASP A CA 1
ATOM 718 C C . ASP A 1 87 ? 0.831 -0.864 -4.954 1.00 93.12 87 ASP A C 1
ATOM 720 O O . ASP A 1 87 ? 1.952 -1.262 -5.280 1.00 93.12 87 ASP A O 1
ATOM 724 N N . TRP A 1 88 ? 0.305 -1.132 -3.757 1.00 96.75 88 TRP A N 1
ATOM 725 C CA . TRP A 1 88 ? 0.999 -1.895 -2.723 1.00 96.75 88 TRP A CA 1
ATOM 726 C C . TRP A 1 88 ? 1.431 -3.277 -3.231 1.00 96.75 88 TRP A C 1
ATOM 728 O O . TRP A 1 88 ? 2.600 -3.658 -3.122 1.00 96.75 88 TRP A O 1
ATOM 738 N N . LEU A 1 89 ? 0.512 -4.021 -3.857 1.00 96.31 89 LEU A N 1
ATOM 739 C CA . LEU A 1 89 ? 0.789 -5.360 -4.381 1.00 96.31 89 LEU A CA 1
ATOM 740 C C . LEU A 1 89 ? 1.821 -5.336 -5.514 1.00 96.31 89 LEU A C 1
ATOM 742 O O . LEU A 1 89 ? 2.667 -6.231 -5.563 1.00 96.31 89 LEU A O 1
ATOM 746 N N . MET A 1 90 ? 1.816 -4.313 -6.373 1.00 92.69 90 MET A N 1
ATOM 747 C CA . MET A 1 90 ? 2.845 -4.134 -7.406 1.00 92.69 90 MET A CA 1
ATOM 748 C C . MET A 1 90 ? 4.221 -3.841 -6.783 1.00 92.69 90 MET A C 1
ATOM 750 O O . MET A 1 90 ? 5.204 -4.499 -7.127 1.00 92.69 90 MET A O 1
ATOM 754 N N . ARG A 1 91 ? 4.296 -2.938 -5.793 1.00 94.06 91 ARG A N 1
ATOM 755 C CA . ARG A 1 91 ? 5.549 -2.607 -5.082 1.00 94.06 91 ARG A CA 1
ATOM 756 C C . ARG A 1 91 ? 6.095 -3.748 -4.227 1.00 94.06 91 ARG A C 1
ATOM 758 O O . ARG A 1 91 ? 7.301 -3.821 -4.003 1.00 94.06 91 ARG A O 1
ATOM 765 N N . SER A 1 92 ? 5.237 -4.665 -3.782 1.00 95.12 92 SER A N 1
ATOM 766 C CA . SER A 1 92 ? 5.641 -5.822 -2.973 1.00 95.12 92 SER A CA 1
ATOM 767 C C . SER A 1 92 ? 6.659 -6.735 -3.658 1.00 95.12 92 SER A C 1
ATOM 769 O O . SER A 1 92 ? 7.396 -7.446 -2.976 1.00 95.12 92 SER A O 1
ATOM 771 N N . GLY A 1 93 ? 6.712 -6.748 -4.994 1.00 89.25 93 GLY A N 1
ATOM 772 C CA . GLY A 1 93 ? 7.660 -7.552 -5.769 1.00 89.25 93 GLY A CA 1
ATOM 773 C C . GLY A 1 93 ? 7.481 -9.071 -5.646 1.00 89.25 93 GLY A C 1
ATOM 774 O O . GLY A 1 93 ? 8.346 -9.815 -6.105 1.00 89.25 93 GLY A O 1
ATOM 775 N N . ARG A 1 94 ? 6.407 -9.555 -4.998 1.00 91.50 94 ARG A N 1
ATOM 776 C CA . ARG A 1 94 ? 6.140 -10.997 -4.797 1.00 91.50 94 ARG A CA 1
ATOM 777 C C . ARG A 1 94 ? 4.679 -11.412 -4.984 1.00 91.50 94 ARG A C 1
ATOM 779 O O . ARG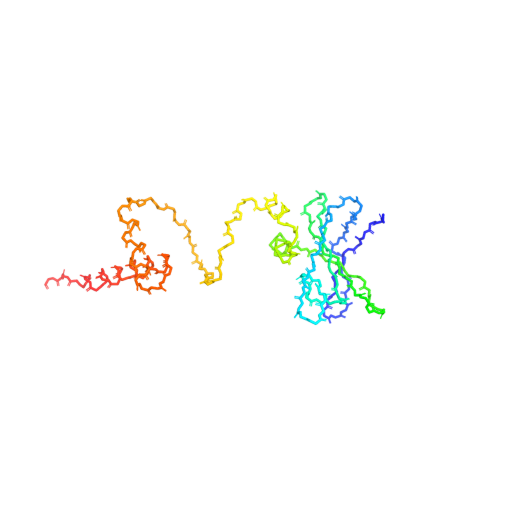 A 1 94 ? 4.412 -12.603 -5.093 1.00 91.50 94 ARG A O 1
ATOM 786 N N . ASN A 1 95 ? 3.747 -10.461 -5.079 1.00 94.12 95 ASN A N 1
ATOM 787 C CA . ASN A 1 95 ? 2.306 -10.737 -5.132 1.00 94.12 95 ASN A CA 1
ATOM 788 C C . ASN A 1 95 ? 1.688 -10.563 -6.532 1.00 94.12 95 ASN A C 1
ATOM 790 O O . ASN A 1 95 ? 0.521 -10.197 -6.666 1.00 94.12 95 ASN A O 1
ATOM 794 N N . GLU A 1 96 ? 2.441 -10.852 -7.595 1.00 89.75 96 GLU A N 1
ATOM 795 C CA . GLU A 1 96 ? 1.969 -10.696 -8.981 1.00 89.75 96 GLU A CA 1
ATOM 796 C C . GLU A 1 96 ? 0.697 -11.518 -9.268 1.00 89.75 96 GLU A C 1
ATOM 798 O O . GLU A 1 96 ? -0.226 -11.048 -9.936 1.00 89.75 96 GLU A O 1
ATOM 803 N N . ALA A 1 97 ? 0.597 -12.726 -8.705 1.00 92.81 97 ALA A N 1
ATOM 804 C CA . ALA A 1 97 ? -0.595 -13.564 -8.834 1.00 92.81 97 ALA A CA 1
ATOM 805 C C . ALA A 1 97 ? -1.846 -12.901 -8.228 1.00 92.81 97 ALA A C 1
ATOM 807 O O . ALA A 1 97 ? -2.929 -12.991 -8.808 1.00 92.81 97 ALA A O 1
ATOM 808 N N . ALA A 1 98 ? -1.700 -12.197 -7.101 1.00 94.38 98 ALA A N 1
ATOM 809 C CA . ALA A 1 98 ? -2.797 -11.466 -6.473 1.00 94.38 98 ALA A CA 1
ATOM 810 C C . ALA A 1 98 ? -3.230 -10.269 -7.330 1.00 94.38 98 ALA A C 1
ATOM 812 O O . ALA A 1 98 ? -4.428 -10.082 -7.539 1.00 94.38 98 ALA A O 1
ATOM 813 N N . VAL A 1 99 ? -2.274 -9.522 -7.903 1.00 93.31 99 VAL A N 1
ATOM 814 C CA . VAL A 1 99 ? -2.568 -8.421 -8.839 1.00 93.31 99 VAL A CA 1
ATOM 815 C C . VAL A 1 99 ? -3.391 -8.929 -10.023 1.00 93.31 99 VAL A C 1
ATOM 817 O O . VAL A 1 99 ? -4.444 -8.372 -10.323 1.00 93.31 99 VAL A O 1
ATOM 820 N N . ARG A 1 100 ? -2.965 -10.033 -10.652 1.00 91.00 100 ARG A N 1
ATOM 821 C CA . ARG A 1 100 ? -3.687 -10.643 -11.782 1.00 91.00 100 ARG A CA 1
ATOM 822 C C . ARG A 1 100 ? -5.077 -11.150 -11.391 1.00 91.00 100 ARG A C 1
ATOM 824 O O . ARG A 1 100 ? -5.997 -11.064 -12.198 1.00 91.00 100 ARG A O 1
ATOM 831 N N . ARG A 1 101 ? -5.236 -11.680 -10.172 1.00 94.00 101 ARG A N 1
ATOM 832 C CA . ARG A 1 101 ? -6.521 -12.198 -9.678 1.00 94.00 101 ARG A CA 1
ATOM 833 C C . ARG A 1 101 ? -7.540 -11.084 -9.443 1.00 94.00 101 ARG A C 1
ATOM 835 O O . ARG A 1 101 ? -8.698 -11.252 -9.809 1.00 94.00 101 ARG A O 1
ATOM 842 N N . PHE A 1 102 ? -7.131 -9.984 -8.817 1.00 92.38 102 PHE A N 1
ATOM 843 C CA . PHE A 1 102 ? -8.051 -8.911 -8.427 1.00 92.38 102 PHE A CA 1
ATOM 844 C C . PHE A 1 102 ? -8.225 -7.832 -9.500 1.00 92.38 102 PHE A C 1
ATOM 846 O O . PHE A 1 102 ? -9.292 -7.230 -9.575 1.00 92.38 102 PHE A O 1
ATOM 853 N N . TRP A 1 103 ? -7.229 -7.631 -10.368 1.00 91.50 103 TRP A N 1
ATOM 854 C CA . TRP A 1 103 ? -7.295 -6.682 -11.484 1.00 91.50 103 TRP A CA 1
ATOM 855 C C . TRP A 1 103 ? -6.894 -7.342 -12.813 1.00 91.50 103 TRP A C 1
ATOM 857 O O . TRP A 1 103 ? -5.875 -6.966 -13.406 1.00 91.50 103 TRP A O 1
ATOM 867 N N . PRO A 1 104 ? -7.701 -8.295 -13.322 1.00 80.44 104 PRO A N 1
ATOM 868 C CA . PRO A 1 104 ? -7.404 -9.029 -14.556 1.00 80.44 104 PRO A CA 1
ATOM 869 C C . PRO A 1 104 ? -7.383 -8.140 -15.810 1.00 80.44 104 PRO A C 1
ATOM 871 O O . PRO A 1 104 ? -6.785 -8.511 -16.815 1.00 80.44 104 PRO A O 1
ATOM 874 N N . GLU A 1 105 ? -8.008 -6.960 -15.758 1.00 68.00 105 GLU A N 1
ATOM 875 C CA . GLU A 1 105 ? -8.038 -5.988 -16.861 1.00 68.00 105 GLU A CA 1
ATOM 876 C C . GLU A 1 105 ? -6.859 -5.007 -16.850 1.00 68.00 105 GLU A C 1
ATOM 878 O O . GLU A 1 105 ? -6.819 -4.085 -17.665 1.00 68.00 105 GLU A O 1
ATOM 883 N N . THR A 1 106 ? -5.896 -5.181 -15.940 1.00 52.28 106 THR A N 1
ATOM 884 C CA . THR A 1 106 ? -4.689 -4.356 -15.925 1.00 52.28 106 THR A CA 1
ATOM 885 C C . THR A 1 106 ? -3.947 -4.540 -17.251 1.00 52.28 106 THR A C 1
ATOM 887 O O . THR A 1 106 ? -3.469 -5.644 -17.515 1.00 52.28 106 THR A O 1
ATOM 890 N N . PRO A 1 107 ? -3.838 -3.506 -18.108 1.00 50.66 107 PRO A N 1
ATOM 891 C CA . PRO A 1 107 ? -2.986 -3.606 -19.280 1.00 50.66 107 PRO A CA 1
ATOM 892 C C . PRO A 1 107 ? -1.559 -3.864 -18.796 1.00 50.66 107 PRO A C 1
ATOM 894 O O . PRO A 1 107 ? -1.117 -3.185 -17.867 1.00 50.66 107 PRO A O 1
ATOM 897 N N . ASP A 1 108 ? -0.885 -4.843 -19.411 1.00 46.34 108 ASP A N 1
ATOM 898 C CA . ASP A 1 108 ? 0.526 -5.159 -19.166 1.00 46.34 108 ASP A CA 1
ATOM 899 C C . ASP A 1 108 ? 1.323 -3.873 -18.934 1.00 46.34 108 ASP A C 1
ATOM 901 O O . ASP A 1 108 ? 1.215 -2.913 -19.709 1.00 46.34 108 ASP A O 1
ATOM 905 N N . GLU A 1 109 ? 2.079 -3.866 -17.839 1.00 42.25 109 GLU A N 1
ATOM 906 C CA . GLU A 1 109 ? 2.862 -2.740 -17.352 1.00 42.25 109 GLU A CA 1
ATOM 907 C C . GLU A 1 109 ? 3.674 -2.132 -18.506 1.00 42.25 109 GLU A C 1
ATOM 909 O O . GLU A 1 109 ? 4.629 -2.708 -19.035 1.00 42.25 109 GLU A O 1
ATOM 914 N N . ALA A 1 110 ? 3.236 -0.959 -18.969 1.00 45.66 110 ALA A N 1
ATOM 915 C CA . ALA A 1 110 ? 3.947 -0.211 -19.984 1.00 45.66 110 ALA A CA 1
ATOM 916 C C . ALA A 1 110 ? 5.234 0.310 -19.342 1.00 45.66 110 ALA A C 1
ATOM 918 O O . ALA A 1 110 ? 5.182 1.172 -18.468 1.00 45.66 110 ALA A O 1
ATOM 919 N N . GLY A 1 111 ? 6.374 -0.223 -19.787 1.00 43.38 111 GLY A N 1
ATOM 920 C CA . GLY A 1 111 ? 7.702 0.200 -19.350 1.00 43.38 111 GLY A CA 1
ATOM 921 C C . GLY A 1 111 ? 7.928 1.725 -19.394 1.00 43.38 111 GLY A C 1
ATOM 922 O O . GLY A 1 111 ? 7.149 2.476 -19.992 1.00 43.38 111 GLY A O 1
ATOM 923 N N . PRO A 1 112 ? 9.013 2.202 -18.765 1.00 41.12 112 PRO A N 1
ATOM 924 C CA . PRO A 1 112 ? 9.188 3.600 -18.386 1.00 41.12 112 PRO A CA 1
ATOM 925 C C . PRO A 1 112 ? 9.132 4.543 -19.597 1.00 41.12 112 PRO A C 1
ATOM 927 O O . PRO A 1 112 ? 9.838 4.342 -20.586 1.00 41.12 112 PRO A O 1
ATOM 930 N N . GLY A 1 113 ? 8.305 5.594 -19.504 1.00 46.03 113 GLY A N 1
ATOM 931 C CA . GLY A 1 113 ? 8.294 6.709 -20.464 1.00 46.03 113 GLY A CA 1
ATOM 932 C C . GLY A 1 113 ? 6.933 7.180 -20.987 1.00 46.03 113 GLY A C 1
ATOM 933 O O . GLY A 1 113 ? 6.902 7.999 -21.906 1.00 46.03 113 GLY A O 1
ATOM 934 N N . ARG A 1 114 ? 5.801 6.699 -20.458 1.00 47.59 114 ARG A N 1
ATOM 935 C CA . ARG A 1 114 ? 4.475 7.184 -20.875 1.00 47.59 114 ARG A CA 1
ATOM 936 C C . ARG A 1 114 ? 3.904 8.143 -19.821 1.00 47.59 114 ARG A C 1
ATOM 938 O O . ARG A 1 114 ? 3.459 7.656 -18.788 1.00 47.59 114 ARG A O 1
ATOM 945 N N . PRO A 1 115 ? 3.884 9.472 -20.044 1.00 46.75 115 PRO A N 1
ATOM 946 C CA . PRO A 1 115 ? 3.099 10.349 -19.182 1.00 46.75 115 PRO A CA 1
ATOM 947 C C . PRO A 1 115 ? 1.623 9.911 -19.214 1.00 46.75 115 PRO A C 1
ATOM 949 O O . PRO A 1 115 ? 1.172 9.407 -20.255 1.00 46.75 115 PRO A O 1
ATOM 952 N N . PRO A 1 116 ? 0.876 10.061 -18.106 1.00 46.03 116 PRO A N 1
ATOM 953 C CA . PRO A 1 116 ? -0.567 9.865 -18.105 1.00 46.03 116 PRO A CA 1
ATOM 954 C C . PRO A 1 116 ? -1.181 10.830 -19.118 1.00 46.03 116 PRO A C 1
ATOM 956 O O . PRO A 1 116 ? -0.827 12.005 -19.176 1.00 46.03 116 PRO A O 1
ATOM 959 N N . ILE A 1 117 ? -2.042 10.307 -19.984 1.00 56.69 117 ILE A N 1
ATOM 960 C CA . ILE A 1 117 ? -2.732 11.107 -20.993 1.00 56.69 117 ILE A CA 1
ATOM 961 C C . ILE A 1 117 ? -4.202 10.990 -20.671 1.00 56.69 117 ILE A C 1
ATOM 963 O O . ILE A 1 117 ? -4.776 9.909 -20.794 1.00 56.69 117 ILE A O 1
ATOM 967 N N . GLU A 1 118 ? -4.771 12.101 -20.228 1.00 54.09 118 GLU A N 1
ATOM 968 C CA . GLU A 1 118 ? -6.201 12.240 -20.012 1.00 54.09 118 GLU A CA 1
ATOM 969 C C . GLU A 1 118 ? -6.920 12.206 -21.366 1.00 54.09 118 GLU A C 1
ATOM 971 O O . GLU A 1 118 ? -6.487 12.835 -22.336 1.00 54.09 118 GLU A O 1
ATOM 976 N N . GLY A 1 119 ? -7.995 11.422 -21.454 1.00 60.91 119 GLY A N 1
ATOM 977 C CA . GLY A 1 119 ? -8.842 11.349 -22.641 1.00 60.91 119 GLY A CA 1
ATOM 978 C C . GLY A 1 119 ? -9.361 9.944 -22.969 1.00 60.91 119 GLY A C 1
ATOM 979 O O . GLY A 1 119 ? -8.874 8.939 -22.443 1.00 60.91 119 GLY A O 1
ATOM 980 N N . PRO A 1 120 ? -10.370 9.854 -23.851 1.00 67.44 120 PRO A N 1
ATOM 981 C CA . PRO A 1 120 ? -10.959 8.587 -24.268 1.00 67.44 120 PRO A CA 1
ATOM 982 C C . PRO A 1 120 ? -9.967 7.720 -25.059 1.00 67.44 120 PRO A C 1
ATOM 984 O O . PRO A 1 120 ? -9.145 8.204 -25.837 1.00 67.44 120 PRO A O 1
ATOM 987 N N . THR A 1 121 ? -10.076 6.400 -24.891 1.00 71.31 121 THR A N 1
ATOM 988 C CA . THR A 1 121 ? -9.312 5.423 -25.677 1.00 71.31 121 THR A CA 1
ATOM 989 C C . THR A 1 121 ? -10.160 4.891 -26.827 1.00 71.31 121 THR A C 1
ATOM 991 O O . THR A 1 121 ? -11.201 4.277 -26.602 1.00 71.31 121 THR A O 1
ATOM 994 N N . TRP A 1 122 ? -9.680 5.046 -28.063 1.00 72.62 122 TRP A N 1
ATOM 995 C CA . TRP A 1 122 ? -10.317 4.476 -29.253 1.00 72.62 122 TRP A CA 1
ATOM 996 C C . TRP A 1 122 ? -9.539 3.270 -29.781 1.00 72.62 122 TRP A C 1
ATOM 998 O O . TRP A 1 122 ? -8.332 3.340 -30.017 1.00 72.62 122 TRP A O 1
ATOM 1008 N N . LYS A 1 123 ? -10.241 2.154 -30.008 1.00 76.81 123 LYS A N 1
ATOM 1009 C CA . LYS A 1 123 ? -9.687 0.977 -30.690 1.00 76.81 123 LYS A CA 1
ATOM 1010 C C . LYS A 1 123 ? -9.948 1.109 -32.189 1.00 76.81 123 LYS A C 1
ATOM 1012 O O . LYS A 1 123 ? -11.094 1.033 -32.620 1.00 76.81 123 LYS A O 1
ATOM 1017 N N . ILE A 1 124 ? -8.890 1.270 -32.980 1.00 82.50 124 ILE A N 1
ATOM 1018 C CA . ILE A 1 124 ? -8.968 1.341 -34.445 1.00 82.50 124 ILE A CA 1
ATOM 1019 C C . ILE A 1 124 ? -8.265 0.139 -35.075 1.00 82.50 124 ILE A C 1
ATOM 1021 O O . ILE A 1 124 ? -7.223 -0.310 -34.596 1.00 82.50 124 ILE A O 1
ATOM 1025 N N . LYS A 1 125 ? -8.832 -0.389 -36.162 1.00 88.12 125 LYS A N 1
ATOM 1026 C CA . LYS A 1 125 ? -8.187 -1.416 -36.987 1.00 88.12 125 LYS A CA 1
ATOM 1027 C C . LYS A 1 125 ? -7.536 -0.736 -38.183 1.00 88.12 125 LYS A C 1
ATOM 1029 O O . LYS A 1 125 ? -8.229 -0.149 -39.006 1.00 88.12 125 LYS A O 1
ATOM 1034 N N . LEU A 1 126 ? -6.213 -0.827 -38.273 1.00 88.56 126 LEU A N 1
ATOM 1035 C CA . LEU A 1 126 ? -5.453 -0.300 -39.402 1.00 88.56 126 LEU A CA 1
ATOM 1036 C C . LEU A 1 126 ? -5.091 -1.437 -40.365 1.00 88.56 126 LEU A C 1
ATOM 1038 O O . LEU A 1 126 ? -4.724 -2.522 -39.903 1.00 88.56 126 LEU A O 1
ATOM 1042 N N . PRO A 1 127 ? -5.136 -1.206 -41.689 1.00 95.50 127 PRO A N 1
ATOM 1043 C CA . PRO A 1 127 ? -4.535 -2.118 -42.651 1.00 95.50 127 PRO A CA 1
ATOM 1044 C C . PRO A 1 127 ? -3.065 -2.376 -42.304 1.00 95.50 127 PRO A C 1
ATOM 1046 O O . PRO A 1 127 ? -2.347 -1.462 -41.888 1.00 95.50 127 PRO A O 1
ATOM 1049 N N . AR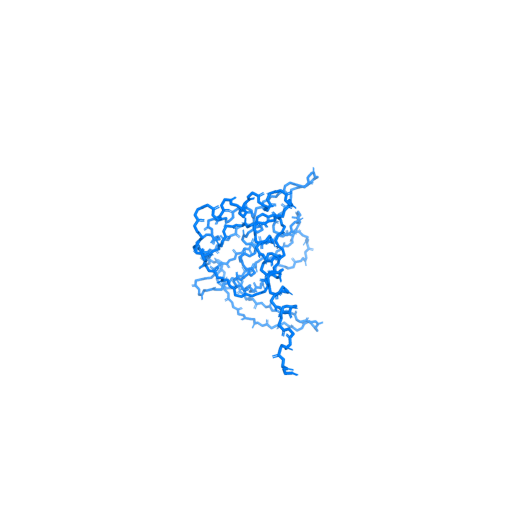G A 1 128 ? -2.605 -3.618 -42.495 1.00 87.94 128 ARG A N 1
ATOM 1050 C CA . ARG A 1 128 ? -1.249 -4.056 -42.116 1.00 87.94 128 ARG A CA 1
ATOM 1051 C C . ARG A 1 128 ? -0.158 -3.142 -42.675 1.00 87.94 128 ARG A C 1
ATOM 1053 O O . ARG A 1 128 ? 0.766 -2.781 -41.957 1.00 87.94 128 ARG A O 1
ATOM 1060 N N . GLU A 1 129 ? -0.295 -2.742 -43.934 1.00 93.62 129 GLU A N 1
ATOM 1061 C CA . GLU A 1 129 ? 0.654 -1.854 -44.605 1.00 93.62 129 GLU A CA 1
ATOM 1062 C C . GLU A 1 129 ? 0.762 -0.487 -43.910 1.00 93.62 129 GLU A C 1
ATOM 1064 O O . GLU A 1 129 ? 1.861 0.002 -43.644 1.00 93.62 129 GLU A O 1
ATOM 1069 N N . LEU A 1 130 ? -0.377 0.108 -43.546 1.00 90.94 130 LEU A N 1
ATOM 1070 C CA . LEU A 1 130 ? -0.418 1.393 -42.855 1.00 90.94 130 LEU A CA 1
ATOM 1071 C C . LEU A 1 130 ? 0.196 1.291 -41.452 1.00 90.94 130 LEU A C 1
ATOM 1073 O O . LEU A 1 130 ? 0.985 2.153 -41.064 1.00 90.94 130 LEU A O 1
ATOM 1077 N N . ALA A 1 131 ? -0.095 0.211 -40.723 1.00 91.12 131 ALA A N 1
ATOM 1078 C CA . ALA A 1 131 ? 0.512 -0.050 -39.420 1.00 91.12 131 ALA A CA 1
ATOM 1079 C C . ALA A 1 131 ? 2.048 -0.155 -39.515 1.00 91.12 131 ALA A C 1
ATOM 1081 O O . ALA A 1 131 ? 2.759 0.498 -38.749 1.00 91.12 131 ALA A O 1
ATOM 1082 N N . SER A 1 132 ? 2.567 -0.887 -40.507 1.00 92.31 132 SER A N 1
ATOM 1083 C CA . SER A 1 132 ? 4.013 -1.002 -40.745 1.00 92.31 132 SER A CA 1
ATOM 1084 C C . SER A 1 132 ? 4.663 0.337 -41.108 1.00 92.31 132 SER A C 1
ATOM 1086 O O . SER A 1 132 ? 5.775 0.633 -40.664 1.00 92.31 132 SER A O 1
ATOM 1088 N N . ARG A 1 133 ? 3.973 1.191 -41.874 1.00 94.00 133 ARG A N 1
ATOM 1089 C CA . ARG A 1 133 ? 4.460 2.542 -42.200 1.00 94.00 133 ARG A CA 1
ATOM 1090 C C . ARG A 1 133 ? 4.545 3.438 -40.966 1.00 94.00 133 ARG A C 1
ATOM 1092 O O . ARG A 1 133 ? 5.538 4.151 -40.813 1.00 94.00 133 ARG A O 1
ATOM 1099 N N . ILE A 1 134 ? 3.545 3.386 -40.085 1.00 93.06 134 ILE A N 1
ATOM 1100 C CA . ILE A 1 134 ? 3.536 4.127 -38.814 1.00 93.06 134 ILE A CA 1
ATOM 1101 C C . ILE A 1 134 ? 4.703 3.678 -37.931 1.00 93.06 134 ILE A C 1
ATOM 1103 O O . ILE A 1 134 ? 5.442 4.514 -37.415 1.00 93.06 134 ILE A O 1
ATOM 1107 N N . GLU A 1 135 ? 4.922 2.370 -37.809 1.00 89.69 135 GLU A N 1
ATOM 1108 C CA . GLU A 1 135 ? 6.039 1.804 -37.046 1.00 89.69 135 GLU A CA 1
ATOM 1109 C C . GLU A 1 135 ? 7.401 2.254 -37.571 1.00 89.69 135 GLU A C 1
ATOM 1111 O O . GLU A 1 135 ? 8.245 2.717 -36.798 1.00 89.69 135 GLU A O 1
ATOM 1116 N N . GLY A 1 136 ? 7.600 2.185 -38.889 1.00 90.94 136 GLY A N 1
ATOM 1117 C CA . GLY A 1 136 ? 8.824 2.664 -39.523 1.00 90.94 136 GLY A CA 1
ATOM 1118 C C . GLY A 1 136 ? 9.066 4.155 -39.273 1.00 90.94 136 GLY A C 1
ATOM 1119 O O . GLY A 1 136 ? 10.191 4.555 -38.975 1.00 90.94 136 GLY A O 1
ATOM 1120 N N . SER A 1 137 ? 8.020 4.979 -39.357 1.00 91.94 137 SER A N 1
ATOM 1121 C CA . SER A 1 137 ? 8.112 6.425 -39.121 1.00 91.94 137 SER A CA 1
ATOM 1122 C C . SER A 1 137 ? 8.398 6.769 -37.659 1.00 91.94 137 SER A C 1
ATOM 1124 O O . SER A 1 137 ? 9.309 7.555 -37.399 1.00 91.94 137 SER A O 1
ATOM 1126 N N . ALA A 1 138 ? 7.704 6.134 -36.712 1.00 89.25 138 ALA A N 1
ATOM 1127 C CA . ALA A 1 138 ? 7.939 6.319 -35.281 1.00 89.25 138 ALA A CA 1
ATOM 1128 C C . ALA A 1 138 ? 9.378 5.932 -34.895 1.00 89.25 138 ALA A C 1
ATOM 1130 O O . ALA A 1 138 ? 10.067 6.690 -34.210 1.00 89.25 138 ALA A O 1
ATOM 1131 N N . LYS A 1 139 ? 9.880 4.806 -35.428 1.00 89.06 139 LYS A N 1
ATOM 1132 C CA . LYS A 1 139 ? 11.260 4.350 -35.207 1.00 89.06 139 LYS A CA 1
ATOM 1133 C C . LYS A 1 139 ? 12.295 5.329 -35.764 1.00 89.06 139 LYS A C 1
ATOM 1135 O O . LYS A 1 139 ? 13.254 5.647 -35.065 1.00 89.06 139 LYS A O 1
ATOM 1140 N N . ARG A 1 140 ? 12.107 5.832 -36.993 1.00 90.69 140 ARG A N 1
ATOM 1141 C CA . ARG A 1 140 ? 13.012 6.835 -37.595 1.00 90.69 140 ARG A CA 1
ATOM 1142 C C . ARG A 1 140 ? 13.087 8.116 -36.766 1.00 90.69 140 ARG A C 1
ATOM 1144 O O . ARG A 1 140 ? 14.162 8.687 -36.639 1.00 90.69 140 ARG A O 1
ATOM 1151 N N . GLN A 1 141 ? 11.965 8.530 -36.185 1.00 87.62 141 GLN A N 1
ATOM 1152 C CA . GLN A 1 141 ? 11.871 9.733 -35.357 1.00 87.62 141 GLN A CA 1
ATOM 1153 C C . GLN A 1 141 ? 12.220 9.491 -33.879 1.00 87.62 141 GLN A C 1
ATOM 1155 O O . GLN A 1 141 ? 12.202 10.432 -33.096 1.00 87.62 141 GLN A O 1
ATOM 1160 N N . ARG A 1 142 ? 12.557 8.250 -33.492 1.00 88.00 142 ARG A N 1
ATOM 1161 C CA . ARG A 1 142 ? 12.857 7.850 -32.104 1.00 88.00 142 ARG A CA 1
ATOM 1162 C C . ARG A 1 142 ? 11.751 8.224 -31.105 1.00 88.00 142 ARG A C 1
ATOM 1164 O O . ARG A 1 142 ? 12.032 8.569 -29.963 1.00 88.00 142 ARG A O 1
ATOM 1171 N N . VAL A 1 143 ? 10.492 8.118 -31.525 1.00 84.56 143 VAL A N 1
ATOM 1172 C CA . VAL A 1 143 ? 9.309 8.355 -30.680 1.00 84.56 143 VAL A CA 1
ATOM 1173 C C . VAL A 1 143 ? 8.437 7.103 -30.593 1.00 84.56 143 VAL A C 1
ATOM 1175 O O . VAL A 1 143 ? 8.566 6.172 -31.390 1.00 84.56 143 VAL A O 1
ATOM 1178 N N . SER A 1 144 ? 7.514 7.067 -29.629 1.00 81.69 144 SER A N 1
ATOM 1179 C CA . SER A 1 144 ? 6.528 5.984 -29.545 1.00 81.69 144 SER A CA 1
ATOM 1180 C C . SER A 1 144 ? 5.506 6.058 -30.687 1.00 81.69 144 SER A C 1
ATOM 1182 O O . SER A 1 144 ? 5.199 7.137 -31.196 1.00 81.69 144 SER A O 1
ATOM 1184 N N . ARG A 1 145 ? 4.907 4.912 -31.049 1.00 84.06 145 ARG A N 1
ATOM 1185 C CA . ARG A 1 145 ? 3.817 4.845 -32.047 1.00 84.06 145 ARG A CA 1
ATOM 1186 C C . ARG A 1 145 ? 2.681 5.818 -31.722 1.00 84.06 145 ARG A C 1
ATOM 1188 O O . ARG A 1 145 ? 2.209 6.530 -32.597 1.00 84.06 145 ARG A O 1
ATOM 1195 N N . ALA A 1 146 ? 2.272 5.868 -30.453 1.00 81.44 146 ALA A N 1
ATOM 1196 C CA . ALA A 1 146 ? 1.196 6.741 -29.998 1.00 81.44 146 ALA A CA 1
ATOM 1197 C C . ALA A 1 146 ? 1.569 8.228 -30.096 1.00 81.44 146 ALA A C 1
ATOM 1199 O O . ALA A 1 146 ? 0.743 9.030 -30.519 1.00 81.44 146 ALA A O 1
ATOM 1200 N N . ALA A 1 147 ? 2.803 8.601 -29.738 1.00 78.56 147 ALA A N 1
ATOM 1201 C CA . ALA A 1 147 ? 3.274 9.978 -29.882 1.00 78.56 147 ALA A CA 1
ATOM 1202 C C . ALA A 1 147 ? 3.304 10.406 -31.356 1.00 78.56 147 ALA A C 1
ATOM 1204 O O . ALA A 1 147 ? 2.818 11.481 -31.693 1.00 78.56 147 ALA A O 1
ATOM 1205 N N . TRP A 1 148 ? 3.787 9.524 -32.233 1.00 90.38 148 TRP A N 1
ATOM 1206 C CA . TRP A 1 148 ? 3.810 9.774 -33.670 1.00 90.38 148 TRP A CA 1
ATOM 1207 C C . TRP A 1 148 ? 2.404 9.970 -34.251 1.00 90.38 148 TRP A C 1
ATOM 1209 O O . TRP A 1 148 ? 2.167 10.936 -34.969 1.00 90.38 148 TRP A O 1
ATOM 1219 N N . ILE A 1 149 ? 1.453 9.092 -33.901 1.00 89.81 149 ILE A N 1
ATOM 1220 C CA . ILE A 1 149 ? 0.061 9.187 -34.372 1.00 89.81 149 ILE A CA 1
ATOM 1221 C C . ILE A 1 149 ? -0.578 10.508 -33.933 1.00 89.81 149 ILE A C 1
ATOM 1223 O O . ILE A 1 149 ? -1.263 11.138 -34.731 1.00 89.81 149 ILE A O 1
ATOM 1227 N N . ARG A 1 150 ? -0.333 10.956 -32.696 1.00 85.19 150 ARG A N 1
ATOM 1228 C CA . ARG A 1 150 ? -0.860 12.243 -32.215 1.00 85.19 150 ARG A CA 1
ATOM 1229 C C . ARG A 1 150 ? -0.282 13.423 -32.976 1.00 85.19 150 ARG A C 1
ATOM 1231 O O . ARG A 1 150 ? -1.041 14.277 -33.404 1.00 85.19 150 ARG A O 1
ATOM 1238 N N . ALA A 1 151 ? 1.034 13.449 -33.174 1.00 83.94 151 ALA A N 1
ATOM 1239 C CA . ALA A 1 151 ? 1.679 14.513 -33.937 1.00 83.94 151 ALA A CA 1
ATOM 1240 C C . ALA A 1 151 ? 1.149 14.569 -35.379 1.00 83.94 151 ALA A C 1
ATOM 1242 O O . ALA A 1 151 ? 0.897 15.651 -35.904 1.00 83.94 151 ALA A O 1
ATOM 1243 N N . ALA A 1 152 ? 0.923 13.406 -35.997 1.00 91.31 152 ALA A N 1
ATOM 1244 C CA . ALA A 1 152 ? 0.331 13.309 -37.326 1.00 91.31 152 ALA A CA 1
ATOM 1245 C C . ALA A 1 152 ? -1.128 13.798 -37.355 1.00 91.31 152 ALA A C 1
ATOM 1247 O O . ALA A 1 152 ? -1.489 14.549 -38.255 1.00 91.31 152 ALA A O 1
ATOM 1248 N N . ALA A 1 153 ? -1.945 13.414 -36.369 1.00 90.44 153 ALA A N 1
ATOM 1249 C CA . ALA A 1 153 ? -3.330 13.870 -36.253 1.00 90.44 153 ALA A CA 1
ATOM 1250 C C . ALA A 1 153 ? -3.416 15.387 -36.026 1.00 90.44 153 ALA A C 1
ATOM 1252 O O . ALA A 1 153 ? -4.168 16.058 -36.722 1.00 90.44 153 ALA A O 1
ATOM 1253 N N . GLN A 1 154 ? -2.594 15.936 -35.127 1.00 89.75 154 GLN A N 1
ATOM 1254 C CA . GLN A 1 154 ? -2.528 17.378 -34.884 1.00 89.75 154 GLN A CA 1
ATOM 1255 C C . GLN A 1 154 ? -2.100 18.135 -36.143 1.00 89.75 154 GLN A C 1
ATOM 1257 O O . GLN A 1 154 ? -2.728 19.111 -36.520 1.00 89.75 154 GLN A O 1
ATOM 1262 N N . SER A 1 155 ? -1.075 17.641 -36.843 1.00 88.75 155 SER A N 1
ATOM 1263 C CA . SER A 1 155 ? -0.601 18.272 -38.081 1.00 88.75 155 SER A CA 1
ATOM 1264 C C . SER A 1 155 ? -1.668 18.278 -39.179 1.00 88.75 155 SER A C 1
ATOM 1266 O O . SER A 1 155 ? -1.705 19.207 -39.979 1.00 88.75 155 SER A O 1
ATOM 1268 N N . ALA A 1 156 ? -2.516 17.244 -39.235 1.00 91.56 156 ALA A N 1
ATOM 1269 C CA . ALA A 1 156 ? -3.633 17.181 -40.170 1.00 91.56 156 ALA A CA 1
ATOM 1270 C C . ALA A 1 156 ? -4.730 18.197 -39.811 1.00 91.56 156 ALA A C 1
ATOM 1272 O O . ALA A 1 156 ? -5.161 18.939 -40.687 1.00 91.56 156 ALA A O 1
ATOM 1273 N N . LEU A 1 157 ? -5.111 18.286 -38.531 1.00 90.06 157 LEU A N 1
ATOM 1274 C CA . LEU A 1 157 ? -6.089 19.268 -38.042 1.00 90.06 157 LEU A CA 1
ATOM 1275 C C . LEU A 1 157 ? -5.609 20.708 -38.280 1.00 90.06 157 LEU A C 1
ATOM 1277 O O . LEU A 1 157 ? -6.325 21.511 -38.869 1.00 90.06 157 LEU A O 1
ATOM 1281 N N . ASP A 1 158 ? -4.354 21.008 -37.938 1.00 88.12 158 ASP A N 1
ATOM 1282 C CA . ASP A 1 158 ? -3.762 22.330 -38.167 1.00 88.12 158 ASP A CA 1
ATOM 1283 C C . ASP A 1 158 ? -3.693 22.694 -39.665 1.00 88.12 158 ASP A C 1
ATOM 1285 O O . ASP A 1 158 ? -3.640 23.870 -40.029 1.00 88.12 158 ASP A O 1
ATOM 1289 N N . ALA A 1 159 ? -3.599 21.701 -40.555 1.00 83.44 159 ALA A N 1
ATOM 1290 C CA . ALA A 1 159 ? -3.599 21.921 -42.000 1.00 83.44 159 ALA A CA 1
ATOM 1291 C C . ALA A 1 159 ? -5.011 22.216 -42.531 1.00 83.44 159 ALA A C 1
ATOM 1293 O O . ALA A 1 159 ? -5.154 23.075 -43.400 1.00 83.44 159 ALA A O 1
ATOM 1294 N N . GLU A 1 160 ? -6.040 21.559 -41.988 1.00 83.50 160 GLU A N 1
ATOM 1295 C CA . GLU A 1 160 ? -7.447 21.847 -42.298 1.00 83.50 160 GLU A CA 1
ATOM 1296 C C . GLU A 1 160 ? -7.847 23.255 -41.834 1.00 83.50 160 GLU A C 1
ATOM 1298 O O . GLU A 1 160 ? -8.427 24.015 -42.609 1.00 83.50 160 GLU A O 1
ATOM 1303 N N . GLU A 1 161 ? -7.453 23.656 -40.622 1.00 80.62 161 GLU A N 1
ATOM 1304 C CA . GLU A 1 161 ? -7.740 24.992 -40.080 1.00 80.62 161 GLU A CA 1
ATOM 1305 C C . GLU A 1 161 ? -7.076 26.117 -40.890 1.00 80.62 161 GLU A C 1
ATOM 1307 O O . GLU A 1 161 ? -7.664 27.179 -41.091 1.00 80.62 161 GLU A O 1
ATOM 1312 N N . ARG A 1 162 ? -5.866 25.882 -41.417 1.00 75.38 162 ARG A N 1
ATOM 1313 C CA . ARG A 1 162 ? -5.171 26.841 -42.297 1.00 75.38 162 ARG A CA 1
ATOM 1314 C C . ARG A 1 162 ? -5.733 26.878 -43.721 1.00 75.38 162 ARG A C 1
ATOM 1316 O O . ARG A 1 162 ? -5.535 27.874 -44.411 1.00 75.38 162 ARG A O 1
ATOM 1323 N N . GLY A 1 163 ? -6.405 25.816 -44.164 1.00 65.94 163 GLY A N 1
ATOM 1324 C CA . GLY A 1 163 ? -7.051 25.728 -45.477 1.00 65.94 163 GLY A CA 1
ATOM 1325 C C . GLY A 1 163 ? -8.483 26.276 -45.520 1.00 65.94 163 GLY A C 1
ATOM 1326 O O . GLY A 1 163 ? -9.019 26.455 -46.608 1.00 65.94 163 GLY A O 1
ATOM 1327 N N . GLY A 1 164 ? -9.095 26.552 -44.362 1.00 56.75 164 GLY A N 1
ATOM 1328 C CA . GLY A 1 164 ? -10.497 26.968 -44.212 1.00 56.75 164 GLY A CA 1
ATOM 1329 C C . GLY A 1 164 ? -10.753 28.477 -44.092 1.00 56.75 164 GLY A C 1
ATOM 1330 O O . GLY A 1 164 ? -11.760 28.873 -43.507 1.00 56.75 164 GLY A O 1
ATOM 1331 N N . GLY A 1 165 ? -9.862 29.334 -44.603 1.00 44.12 165 GLY A N 1
ATOM 1332 C CA . GLY A 1 165 ? -10.150 30.768 -44.748 1.00 44.12 165 GLY A CA 1
ATOM 1333 C C . GLY A 1 165 ? -11.230 30.998 -45.822 1.00 44.12 165 GLY A C 1
ATOM 1334 O O . GLY A 1 165 ? -11.152 30.367 -46.873 1.00 44.12 165 GLY A O 1
ATOM 1335 N N . PRO A 1 166 ? -12.247 31.850 -45.589 1.00 52.25 166 PRO A N 1
ATOM 1336 C CA . PRO A 1 166 ? -13.460 31.872 -46.402 1.00 52.25 166 PRO A CA 1
ATOM 1337 C C . PRO A 1 166 ? -13.200 32.367 -47.829 1.00 52.25 166 PRO A C 1
ATOM 1339 O O . PRO A 1 166 ? -12.870 33.534 -48.038 1.00 52.25 166 PRO A O 1
ATOM 1342 N N . GLU A 1 167 ? -13.466 31.509 -48.817 1.00 54.44 167 GLU A N 1
ATOM 1343 C CA . GLU A 1 167 ? -14.001 31.973 -50.097 1.00 54.44 167 GLU A CA 1
ATOM 1344 C C . GLU A 1 167 ? -15.419 32.503 -49.840 1.00 54.44 167 GLU A C 1
ATOM 1346 O O . GLU A 1 167 ? -16.392 31.753 -49.809 1.00 54.44 167 GLU A O 1
ATOM 1351 N N . SER A 1 168 ? -15.516 33.812 -49.615 1.00 52.31 168 SER A N 1
ATOM 1352 C CA . SER A 1 168 ? -16.764 34.569 -49.673 1.00 52.31 168 SER A CA 1
ATOM 1353 C C . SER A 1 168 ? -16.533 35.814 -50.525 1.00 52.31 168 SER A C 1
ATOM 1355 O O . SER A 1 168 ? -15.990 36.794 -50.024 1.00 52.31 168 SER A O 1
ATOM 1357 N N . SER A 1 169 ? -16.996 35.701 -51.775 1.00 49.88 169 SER A N 1
ATOM 1358 C CA . SER A 1 169 ? -17.475 36.744 -52.703 1.00 49.88 169 SER A CA 1
ATOM 1359 C C . SER A 1 169 ? -16.556 37.900 -53.097 1.00 49.88 169 SER A C 1
ATOM 1361 O O . SER A 1 169 ? -16.263 38.773 -52.254 1.00 49.88 169 SER A O 1
#

Sequence (169 aa):
MGRITVTETDEQGETTVLGWFDPDQSEMFESGWRWTGDDRVQAVTGSSTEFELLYRTPGGRWVVDHWSQWMGRPETYWFLTDEQARDWLMRSGRNEAAVRRFWPETPDEAGPGRPPIEGPTWKIKLPRELASRIEGSAKRQRVSRAAWIRAAAQSALDAEERGGGPESS